Protein AF-A0A2V3DNK6-F1 (afdb_monomer_lite)

Secondary structure (DSSP, 8-state):
--HHHHHHHHHHTT-S--EEEETT----TTSEEEES-TT-HHHHHHHHTT-S-EEE-----TT-S-HHHHHHHHHHHHTTTTT---EEE-----

Foldseek 3Di:
DQVQQVVQQVVLVPDPAAEDEDCVQDHHPSYHYDHDDLLALVVLLVSLAPPAEDEARDDDDPPDDPSLVSNVVSNVSSCVSSVYDYYHYDDDDD

Sequence (94 aa):
MNVSRTLARDTAAQLTKVITVSRSGLTPEGTLAIQGDTSNTVFVTEASSGSDAVVVTVGGTKGEAQPHTAVTQAVIAAKHAAGLYRLVVHSHRR

Organism: NCBI:txid291045

pLDDT: mean 89.36, std 7.42, range [53.06, 96.06]

InterPro domains:
  IPR016040 NAD(P)-binding domain [PF13460] (28-91)
  IPR036291 NAD(P)-binding domain superfamily [SSF51735] (17-91)

Structure (mmCIF, N/CA/C/O backbone):
data_AF-A0A2V3DNK6-F1
#
_entry.id   AF-A0A2V3DNK6-F1
#
loop_
_atom_site.group_PDB
_atom_site.id
_atom_site.type_symbol
_atom_site.label_atom_id
_atom_site.label_alt_id
_atom_site.label_comp_id
_atom_site.label_asym_id
_atom_site.label_entity_id
_atom_site.label_seq_id
_atom_site.pdbx_PDB_ins_code
_atom_site.Cartn_x
_atom_site.Cartn_y
_atom_site.Cartn_z
_atom_site.occupancy
_atom_site.B_iso_or_equiv
_atom_site.auth_seq_id
_atom_site.auth_comp_id
_atom_site.auth_asym_id
_atom_site.auth_atom_id
_atom_site.pdbx_PDB_model_num
ATOM 1 N N . MET A 1 1 ? -11.561 -4.652 -14.762 1.00 53.06 1 MET A N 1
ATOM 2 C CA . MET A 1 1 ? -11.868 -4.287 -13.360 1.00 53.06 1 MET A CA 1
ATOM 3 C C . MET A 1 1 ? -10.560 -3.921 -12.671 1.00 53.06 1 MET A C 1
ATOM 5 O O . MET A 1 1 ? -9.601 -4.659 -12.843 1.00 53.06 1 MET A O 1
ATOM 9 N N . ASN A 1 2 ? -10.476 -2.782 -11.977 1.00 80.06 2 ASN A N 1
ATOM 10 C CA . ASN A 1 2 ? -9.246 -2.372 -11.289 1.00 80.06 2 ASN A CA 1
ATOM 11 C C . ASN A 1 2 ? -9.301 -2.864 -9.832 1.00 80.06 2 ASN A C 1
ATOM 13 O O . ASN A 1 2 ? -9.977 -2.251 -9.008 1.00 80.06 2 ASN A O 1
ATOM 17 N N . VAL A 1 3 ? -8.647 -3.999 -9.553 1.00 86.69 3 VAL A N 1
ATOM 18 C CA . VAL A 1 3 ? -8.716 -4.724 -8.266 1.00 86.69 3 VAL A CA 1
ATOM 19 C C . VAL A 1 3 ? -8.408 -3.811 -7.079 1.00 86.69 3 VAL A C 1
ATOM 21 O O . VAL A 1 3 ? -9.116 -3.864 -6.078 1.00 86.69 3 VAL A O 1
ATOM 24 N N . SER A 1 4 ? -7.412 -2.929 -7.210 1.00 87.88 4 SER A N 1
ATOM 25 C CA . SER A 1 4 ? -7.017 -2.005 -6.142 1.00 87.88 4 SER A CA 1
ATOM 26 C C . SER A 1 4 ? -8.141 -1.039 -5.760 1.00 87.88 4 SER A C 1
ATOM 28 O O . SER A 1 4 ? -8.411 -0.848 -4.579 1.00 87.88 4 SER A O 1
ATOM 30 N N . ARG A 1 5 ? -8.850 -0.476 -6.749 1.00 89.06 5 ARG A N 1
ATOM 31 C CA . ARG A 1 5 ? -9.953 0.475 -6.534 1.00 89.06 5 ARG A CA 1
ATOM 32 C C . ARG A 1 5 ? -11.145 -0.185 -5.847 1.00 89.06 5 ARG A C 1
ATOM 34 O O . ARG A 1 5 ? -11.700 0.407 -4.926 1.00 89.06 5 ARG A O 1
ATOM 41 N N . THR A 1 6 ? -11.537 -1.377 -6.295 1.00 90.94 6 THR A N 1
ATOM 42 C CA . THR A 1 6 ? -12.651 -2.121 -5.689 1.00 90.94 6 THR A CA 1
ATOM 43 C C . THR A 1 6 ? -12.311 -2.525 -4.259 1.00 90.94 6 THR A C 1
ATOM 45 O O . THR A 1 6 ? -13.070 -2.204 -3.352 1.00 90.94 6 THR A O 1
ATOM 48 N N . LEU A 1 7 ? -11.131 -3.120 -4.041 1.00 92.19 7 LEU A N 1
ATOM 49 C CA . LEU A 1 7 ? -10.681 -3.515 -2.707 1.00 92.19 7 LEU A CA 1
ATOM 50 C C . LEU A 1 7 ? -10.657 -2.327 -1.742 1.00 92.19 7 LEU A C 1
ATOM 52 O O . LEU A 1 7 ? -11.195 -2.417 -0.644 1.00 92.19 7 LEU A O 1
ATOM 56 N N . ALA A 1 8 ? -10.048 -1.214 -2.149 1.00 92.19 8 ALA A N 1
ATOM 57 C CA . ALA A 1 8 ? -9.918 -0.033 -1.307 1.00 92.19 8 ALA A CA 1
ATOM 58 C C . ALA A 1 8 ? -11.281 0.563 -0.922 1.00 92.19 8 ALA A C 1
ATOM 60 O O . ALA A 1 8 ? -11.486 0.885 0.244 1.00 92.19 8 ALA A O 1
ATOM 61 N N . ARG A 1 9 ? -12.227 0.650 -1.867 1.00 92.25 9 ARG A N 1
ATOM 62 C CA . ARG A 1 9 ? -13.587 1.139 -1.596 1.00 92.25 9 ARG A CA 1
ATOM 63 C C . ARG A 1 9 ? -14.345 0.216 -0.642 1.00 92.25 9 ARG A C 1
ATOM 65 O O . ARG A 1 9 ? -14.913 0.684 0.338 1.00 92.25 9 ARG A O 1
ATOM 72 N N . ASP A 1 10 ? -14.350 -1.082 -0.925 1.00 93.12 10 ASP A N 1
ATOM 73 C CA . ASP A 1 10 ? -15.122 -2.045 -0.137 1.00 93.12 10 ASP A CA 1
ATOM 74 C C . ASP A 1 10 ? -14.531 -2.190 1.282 1.00 93.12 10 ASP A C 1
ATOM 76 O O . ASP A 1 10 ? -15.271 -2.349 2.251 1.00 93.12 10 ASP A O 1
ATOM 80 N N . THR A 1 11 ? -13.207 -2.035 1.424 1.00 92.81 11 THR A N 1
ATOM 81 C CA . THR A 1 11 ? -12.519 -2.000 2.726 1.00 92.81 11 THR A CA 1
ATOM 82 C C . THR A 1 11 ? -12.816 -0.707 3.493 1.00 92.81 11 THR A C 1
ATOM 84 O O . THR A 1 11 ? -13.049 -0.758 4.697 1.00 92.81 11 THR A O 1
ATOM 87 N N . ALA A 1 12 ? -12.846 0.451 2.823 1.00 92.81 12 ALA A N 1
ATOM 88 C CA . ALA A 1 12 ? -13.146 1.739 3.459 1.00 92.81 12 ALA A CA 1
ATOM 89 C C . ALA A 1 12 ? -14.562 1.799 4.049 1.00 92.81 12 ALA A C 1
ATOM 91 O O . ALA A 1 12 ? -14.799 2.510 5.018 1.00 92.81 12 ALA A O 1
ATOM 92 N N . ALA A 1 13 ? -15.495 1.017 3.501 1.00 91.19 13 ALA A N 1
ATOM 93 C CA . ALA A 1 13 ? -16.839 0.879 4.053 1.00 91.19 13 ALA A CA 1
ATOM 94 C C . ALA A 1 13 ? -16.888 0.073 5.368 1.00 91.19 13 ALA A C 1
ATOM 96 O O . ALA A 1 13 ? -17.900 0.110 6.063 1.00 91.19 13 ALA A O 1
ATOM 97 N N . GLN A 1 14 ? -15.833 -0.680 5.694 1.00 92.44 14 GLN A N 1
ATOM 98 C CA . GLN A 1 14 ? -15.813 -1.628 6.815 1.00 92.44 14 GLN A CA 1
ATOM 99 C C . GLN A 1 14 ? -14.752 -1.299 7.870 1.00 92.44 14 GLN A C 1
ATOM 101 O O . GLN A 1 14 ? -14.882 -1.727 9.016 1.00 92.44 14 GLN A O 1
ATOM 106 N N . LEU A 1 15 ? -13.698 -0.567 7.501 1.00 88.56 15 LEU A N 1
ATOM 107 C CA . LEU A 1 15 ? -12.566 -0.257 8.372 1.00 88.56 15 LEU A CA 1
ATOM 108 C C . LEU A 1 15 ? -12.458 1.238 8.668 1.00 88.56 15 LEU A C 1
ATOM 110 O O . LEU A 1 15 ? -12.673 2.081 7.804 1.00 88.56 15 LEU A O 1
ATOM 114 N N . THR A 1 16 ? -12.002 1.555 9.880 1.00 85.19 16 THR A N 1
ATOM 115 C CA . THR A 1 16 ? -11.819 2.933 10.361 1.00 85.19 16 THR A CA 1
ATOM 116 C C . THR A 1 16 ? -10.721 3.696 9.615 1.00 85.19 16 THR A C 1
ATOM 118 O O . THR A 1 16 ? -10.760 4.923 9.549 1.00 85.19 16 THR A O 1
ATOM 121 N N . LYS A 1 17 ? -9.711 2.998 9.078 1.00 92.50 17 LYS A N 1
ATOM 122 C CA . LYS A 1 17 ? -8.577 3.628 8.393 1.00 92.50 17 LYS A CA 1
ATOM 123 C C . LYS A 1 17 ? -8.084 2.768 7.238 1.00 92.50 17 LYS A C 1
ATOM 125 O O . LYS A 1 17 ? -7.565 1.675 7.445 1.00 92.50 17 LYS A O 1
ATOM 130 N N . VAL A 1 18 ? -8.189 3.304 6.027 1.00 95.12 18 VAL A N 1
ATOM 131 C CA . VAL A 1 18 ? -7.633 2.706 4.811 1.00 95.12 18 VAL A CA 1
ATOM 132 C C . VAL A 1 18 ? -6.728 3.729 4.148 1.00 95.12 18 VAL A C 1
ATOM 134 O O . VAL A 1 18 ? -7.174 4.819 3.800 1.00 95.12 18 VAL A O 1
ATOM 137 N N . ILE A 1 19 ? -5.455 3.379 3.985 1.00 95.12 19 ILE A N 1
ATOM 138 C CA . ILE A 1 19 ? -4.468 4.209 3.296 1.00 95.12 19 ILE A CA 1
ATOM 139 C C . ILE A 1 19 ? -4.287 3.656 1.889 1.00 95.12 19 ILE A C 1
ATOM 141 O O . ILE A 1 19 ? -4.105 2.453 1.698 1.00 95.12 19 ILE A O 1
ATOM 145 N N . THR A 1 20 ? -4.322 4.534 0.898 1.00 94.88 20 THR A N 1
ATOM 146 C CA . THR A 1 20 ? -4.084 4.190 -0.498 1.00 94.88 20 THR A CA 1
ATOM 147 C C . THR A 1 20 ? -2.914 4.999 -1.024 1.00 94.88 20 THR A C 1
ATOM 149 O O . THR A 1 20 ? -2.884 6.226 -0.947 1.00 94.88 20 THR A O 1
ATOM 152 N N . VAL A 1 21 ? -1.930 4.293 -1.578 1.00 93.31 21 VAL A N 1
ATOM 153 C CA . VAL A 1 21 ? -0.785 4.931 -2.219 1.00 93.31 21 VAL A CA 1
ATOM 154 C C . VAL A 1 21 ? -1.029 5.025 -3.716 1.00 93.31 21 VAL A C 1
ATOM 156 O O . VAL A 1 21 ? -1.372 4.035 -4.364 1.00 93.31 21 VAL A O 1
ATOM 159 N N . SER A 1 22 ? -0.832 6.212 -4.279 1.00 87.44 22 SER A N 1
ATOM 160 C CA . SER A 1 22 ? -0.947 6.441 -5.717 1.00 87.44 22 SER A CA 1
ATOM 161 C C . SER A 1 22 ? 0.052 7.487 -6.182 1.00 87.44 22 SER A C 1
ATOM 163 O O . SER A 1 22 ? 0.174 8.543 -5.575 1.00 87.44 22 S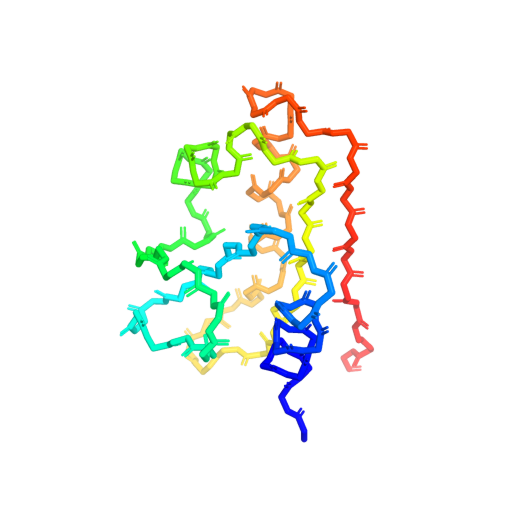ER A O 1
ATOM 165 N N . ARG A 1 23 ? 0.697 7.273 -7.332 1.00 87.25 23 ARG A N 1
ATOM 166 C CA . ARG A 1 23 ? 1.551 8.304 -7.948 1.00 87.25 23 ARG A CA 1
ATOM 167 C C . ARG A 1 23 ? 0.772 9.554 -8.364 1.00 87.25 23 ARG A C 1
ATOM 169 O O . ARG A 1 23 ? 1.338 10.640 -8.386 1.00 87.25 23 ARG A O 1
ATOM 176 N N . SER A 1 24 ? -0.514 9.413 -8.691 1.00 85.81 24 SER A N 1
ATOM 177 C CA . SER A 1 24 ? -1.371 10.533 -9.101 1.00 85.81 24 SER A CA 1
ATOM 178 C C . SER A 1 24 ? -2.094 11.212 -7.938 1.00 85.81 24 SER A C 1
ATOM 180 O O . SER A 1 24 ? -2.784 12.199 -8.165 1.00 85.81 24 SER A O 1
ATOM 182 N N . GLY A 1 25 ? -2.030 10.649 -6.725 1.00 85.00 25 GLY A N 1
ATOM 183 C CA . GLY A 1 25 ? -2.844 11.088 -5.586 1.00 85.00 25 GLY A CA 1
ATOM 184 C C . GLY A 1 25 ? -4.347 10.797 -5.722 1.00 85.00 25 GLY A C 1
ATOM 185 O O . GLY A 1 25 ? -5.090 10.987 -4.768 1.00 85.00 25 GLY A O 1
ATOM 186 N N . LEU A 1 26 ? -4.812 10.291 -6.872 1.00 86.56 26 LEU A N 1
ATOM 187 C CA . LEU A 1 26 ? -6.216 9.938 -7.080 1.00 86.56 26 LEU A CA 1
ATOM 188 C C . LEU A 1 26 ? -6.519 8.580 -6.451 1.00 86.56 26 LEU A C 1
ATOM 190 O O . LEU A 1 26 ? -6.013 7.551 -6.913 1.00 86.56 26 LEU A O 1
ATOM 194 N N . THR A 1 27 ? -7.385 8.572 -5.443 1.00 89.50 27 THR A N 1
ATOM 195 C CA . THR A 1 27 ? -7.743 7.372 -4.684 1.00 89.50 27 THR A CA 1
ATOM 196 C C . THR A 1 27 ? -9.256 7.271 -4.466 1.00 89.50 27 THR A C 1
ATOM 198 O O . THR A 1 27 ? -9.990 8.222 -4.744 1.00 89.50 27 THR A O 1
ATOM 201 N N . PRO A 1 28 ? -9.777 6.092 -4.085 1.00 90.69 28 PRO A N 1
ATOM 202 C CA . PRO A 1 28 ? -11.202 5.927 -3.812 1.00 90.69 28 PRO A CA 1
ATOM 203 C C . PRO A 1 28 ? -11.658 6.741 -2.596 1.00 90.69 28 PRO A C 1
ATOM 205 O O . PRO A 1 28 ? -10.896 6.929 -1.646 1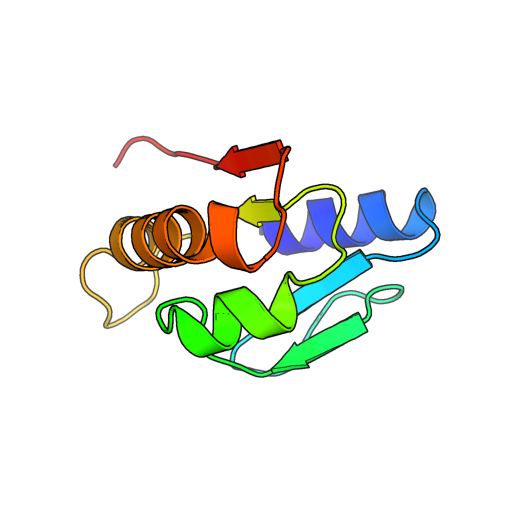.00 90.69 28 PRO A O 1
ATOM 208 N N . GLU A 1 29 ? -12.920 7.171 -2.615 1.00 89.62 29 GLU A N 1
ATOM 209 C CA . GLU A 1 29 ? -13.569 7.822 -1.474 1.00 89.62 29 GLU A CA 1
ATOM 210 C C . GLU A 1 29 ? -13.498 6.942 -0.215 1.00 89.62 29 GLU A C 1
ATOM 212 O O . GLU A 1 29 ? -13.506 5.712 -0.301 1.00 89.62 29 GLU A O 1
ATOM 217 N N . GLY A 1 30 ? -13.387 7.581 0.952 1.00 90.00 30 GLY A N 1
ATOM 218 C CA . GLY A 1 30 ? -13.229 6.895 2.236 1.00 90.00 30 GLY A CA 1
ATOM 219 C C . GLY A 1 30 ? -11.808 6.389 2.512 1.00 90.00 30 GLY A C 1
ATOM 220 O O . GLY A 1 30 ? -11.572 5.792 3.558 1.00 90.00 30 GLY A O 1
ATOM 221 N N . THR A 1 31 ? -10.846 6.642 1.615 1.00 94.38 31 THR A N 1
ATOM 222 C CA . THR A 1 31 ? -9.430 6.312 1.837 1.00 94.38 31 THR A CA 1
ATOM 223 C C . THR A 1 31 ? -8.569 7.556 2.006 1.00 94.38 31 THR A C 1
ATOM 225 O O . THR A 1 31 ? -8.811 8.588 1.383 1.00 94.38 31 THR A O 1
ATOM 228 N N . LEU A 1 32 ? -7.526 7.448 2.828 1.00 93.56 32 LEU A N 1
ATOM 229 C CA . LEU A 1 32 ? -6.487 8.461 2.936 1.00 93.56 32 LEU A CA 1
ATOM 230 C C . LEU A 1 32 ? -5.489 8.279 1.790 1.00 93.56 32 LEU A C 1
ATOM 232 O O . LEU A 1 32 ? -4.793 7.264 1.728 1.00 93.56 32 LEU A O 1
ATOM 236 N N . ALA A 1 33 ? -5.411 9.269 0.905 1.00 94.12 33 ALA A N 1
ATOM 237 C CA . ALA A 1 33 ? -4.453 9.271 -0.190 1.00 94.12 33 ALA A CA 1
ATOM 238 C C . ALA A 1 33 ? -3.055 9.652 0.309 1.00 94.12 33 ALA A C 1
ATOM 240 O O . ALA A 1 33 ? -2.875 10.718 0.895 1.00 94.12 33 ALA A O 1
ATOM 241 N N . ILE A 1 34 ? -2.056 8.822 0.015 1.00 95.19 34 ILE A N 1
ATOM 242 C CA . ILE A 1 34 ? -0.645 9.206 0.104 1.00 95.19 34 ILE A CA 1
ATOM 243 C C . ILE A 1 34 ? -0.065 9.172 -1.305 1.00 95.19 34 ILE A C 1
ATOM 245 O O . ILE A 1 34 ? -0.134 8.160 -2.007 1.00 95.19 34 ILE A O 1
ATOM 249 N N . GLN A 1 35 ? 0.508 10.294 -1.732 1.00 94.56 35 GLN A N 1
ATOM 250 C CA . GLN A 1 35 ? 1.156 10.375 -3.029 1.00 94.56 35 GLN A CA 1
ATOM 251 C C . GLN A 1 35 ? 2.619 9.951 -2.925 1.00 94.56 35 GLN A C 1
ATOM 253 O O . GLN A 1 35 ? 3.362 10.489 -2.109 1.00 94.56 35 GLN A O 1
ATOM 258 N N . GLY A 1 36 ? 3.041 9.011 -3.769 1.00 93.25 36 GLY A N 1
ATOM 259 C CA . GLY A 1 36 ? 4.444 8.613 -3.833 1.00 93.25 36 GLY A CA 1
ATOM 260 C C . GLY A 1 36 ? 4.712 7.377 -4.679 1.00 93.25 36 GLY A C 1
ATOM 261 O O . GLY A 1 36 ? 3.822 6.846 -5.349 1.00 93.25 36 GLY A O 1
ATOM 262 N N . ASP A 1 37 ? 5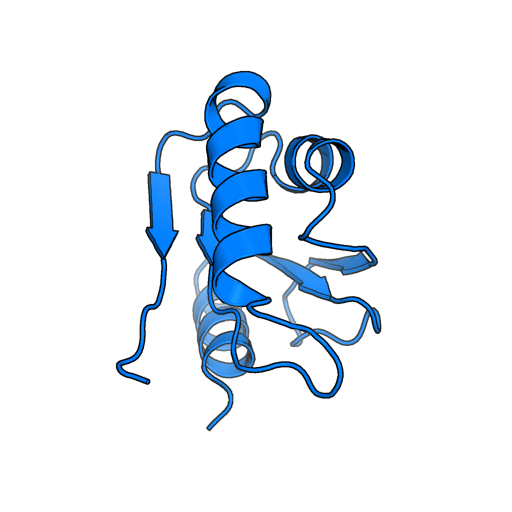.974 6.958 -4.658 1.00 91.75 37 ASP A N 1
ATOM 263 C CA . ASP A 1 37 ? 6.497 5.836 -5.429 1.00 91.75 37 ASP A CA 1
ATOM 264 C C . ASP A 1 37 ? 6.682 4.605 -4.537 1.00 91.75 37 ASP A C 1
ATOM 266 O O . ASP A 1 37 ? 7.539 4.562 -3.656 1.00 91.75 37 ASP A O 1
ATOM 270 N N . THR A 1 38 ? 5.885 3.572 -4.797 1.00 93.06 38 THR A N 1
ATOM 271 C CA . THR A 1 38 ? 5.920 2.306 -4.059 1.00 93.06 38 THR A CA 1
ATOM 272 C C . THR A 1 38 ? 7.124 1.421 -4.389 1.00 93.06 38 THR A C 1
ATOM 274 O O . THR A 1 38 ? 7.269 0.364 -3.782 1.00 93.06 38 THR A O 1
ATOM 277 N N . SER A 1 39 ? 7.971 1.800 -5.351 1.00 92.56 39 SER A N 1
ATOM 278 C CA . SER A 1 39 ? 9.270 1.154 -5.582 1.00 92.56 39 SER A CA 1
ATOM 279 C C . SER A 1 39 ? 10.375 1.695 -4.662 1.00 92.56 39 SER A C 1
ATOM 281 O O . SER A 1 39 ? 11.427 1.072 -4.532 1.00 92.56 39 SER A O 1
ATOM 283 N N . ASN A 1 40 ? 10.130 2.813 -3.967 1.00 93.94 40 ASN A N 1
ATOM 284 C CA . ASN A 1 40 ? 11.057 3.392 -3.001 1.00 93.94 40 ASN A CA 1
ATOM 285 C C . ASN A 1 40 ? 10.815 2.816 -1.594 1.00 93.94 40 ASN A C 1
ATOM 287 O O . ASN A 1 40 ? 9.810 3.109 -0.947 1.00 93.94 40 ASN A O 1
ATOM 291 N N . THR A 1 41 ? 11.775 2.040 -1.088 1.00 95.62 41 THR A N 1
ATOM 292 C CA . THR A 1 41 ? 11.702 1.398 0.236 1.00 95.62 41 THR A CA 1
ATOM 293 C C . THR A 1 41 ? 11.528 2.385 1.392 1.00 95.62 41 THR A C 1
ATOM 295 O O . THR A 1 41 ? 10.796 2.078 2.332 1.00 95.62 41 THR A O 1
ATOM 298 N N . VAL A 1 42 ? 12.161 3.564 1.349 1.00 95.75 42 VAL A N 1
ATOM 299 C CA . VAL A 1 42 ? 12.039 4.575 2.420 1.00 95.75 42 VAL A CA 1
ATOM 300 C C . VAL A 1 42 ? 10.609 5.093 2.470 1.00 95.75 42 VAL A C 1
ATOM 302 O O . VAL A 1 42 ? 9.967 5.039 3.516 1.00 95.75 42 VAL A O 1
ATOM 305 N N . PHE A 1 43 ? 10.075 5.471 1.308 1.00 96.00 43 PHE A N 1
ATOM 306 C CA . PHE A 1 43 ? 8.690 5.908 1.186 1.00 96.00 43 PHE A CA 1
ATOM 307 C C . PHE A 1 43 ? 7.712 4.823 1.661 1.00 96.00 43 PHE A C 1
ATOM 309 O O . PHE A 1 43 ? 6.795 5.106 2.425 1.00 96.00 43 PHE A O 1
ATOM 316 N N . VAL A 1 44 ? 7.912 3.565 1.251 1.00 96.06 44 VAL A N 1
ATOM 317 C CA . VAL A 1 44 ? 7.052 2.449 1.678 1.00 96.06 44 VAL A CA 1
ATOM 318 C C . VAL A 1 44 ? 7.128 2.235 3.188 1.00 96.06 44 VAL A C 1
ATOM 320 O O . VAL A 1 44 ? 6.099 1.980 3.810 1.00 96.06 44 VAL A O 1
ATOM 323 N N . THR A 1 45 ? 8.311 2.366 3.790 1.00 96.00 45 THR A N 1
ATOM 324 C CA . THR A 1 45 ? 8.489 2.244 5.245 1.00 96.00 45 THR A CA 1
ATOM 325 C C . THR A 1 45 ? 7.674 3.302 5.982 1.00 96.00 45 THR A C 1
ATOM 327 O O . THR A 1 45 ? 6.907 2.971 6.881 1.00 96.00 45 THR A O 1
ATOM 330 N N . GLU A 1 46 ? 7.774 4.562 5.561 1.00 94.81 46 GLU A N 1
ATOM 331 C CA . GLU A 1 46 ? 7.036 5.671 6.169 1.00 94.81 46 GLU A CA 1
ATOM 332 C C . GLU A 1 46 ? 5.525 5.536 5.954 1.00 94.81 46 GLU A C 1
ATOM 334 O O . GLU A 1 46 ? 4.749 5.612 6.906 1.00 94.81 46 GLU A O 1
ATOM 339 N N . ALA A 1 47 ? 5.100 5.268 4.716 1.00 94.69 47 ALA A N 1
ATOM 340 C CA . ALA A 1 47 ? 3.690 5.194 4.343 1.00 94.69 47 ALA A CA 1
ATOM 341 C C . ALA A 1 47 ? 2.950 4.013 4.989 1.00 94.69 47 ALA A C 1
ATOM 343 O O . ALA A 1 47 ? 1.733 4.074 5.165 1.00 94.69 47 ALA A O 1
ATOM 344 N N . SER A 1 48 ? 3.665 2.934 5.319 1.00 94.19 48 SER A N 1
ATOM 345 C CA . SER A 1 48 ? 3.087 1.734 5.934 1.00 94.19 48 SER A CA 1
ATOM 346 C C . SER A 1 48 ? 3.269 1.662 7.451 1.00 94.19 48 SER A C 1
ATOM 348 O O . SER A 1 48 ? 2.659 0.800 8.087 1.00 94.19 48 SER A O 1
ATOM 350 N N . SER A 1 49 ? 4.038 2.576 8.049 1.00 92.81 49 SER A N 1
ATOM 351 C CA . SER A 1 49 ? 4.278 2.606 9.492 1.00 92.81 49 SER A CA 1
ATOM 352 C C . SER A 1 49 ? 2.969 2.666 10.288 1.00 92.81 49 SER A C 1
ATOM 354 O O . SER A 1 49 ? 2.077 3.473 10.011 1.00 92.81 49 SER A O 1
ATOM 356 N N . GLY A 1 50 ? 2.833 1.769 11.268 1.00 89.69 50 GLY A N 1
ATOM 357 C CA . GLY A 1 50 ? 1.630 1.644 12.097 1.00 89.69 50 GLY A CA 1
ATOM 358 C C . GLY A 1 50 ? 0.429 0.988 11.406 1.00 89.69 50 GLY A C 1
ATOM 359 O O . GLY A 1 50 ? -0.663 1.003 11.969 1.00 89.69 50 GLY A O 1
ATOM 360 N N . SER A 1 51 ? 0.596 0.424 10.204 1.00 92.50 51 SER A N 1
ATOM 361 C CA . SER A 1 51 ? -0.455 -0.352 9.534 1.00 92.50 51 SER A CA 1
ATOM 362 C C . SER A 1 51 ? -0.478 -1.800 10.030 1.00 92.50 51 SER A C 1
ATOM 364 O O . SER A 1 51 ? 0.549 -2.475 10.054 1.00 92.50 51 SER A O 1
ATOM 366 N N . ASP A 1 52 ? -1.664 -2.328 10.341 1.00 91.69 52 ASP A N 1
ATOM 367 C CA . ASP A 1 52 ? -1.834 -3.734 10.751 1.00 91.69 52 ASP A CA 1
ATOM 368 C C . ASP A 1 52 ? -1.582 -4.739 9.618 1.00 91.69 52 ASP A C 1
ATOM 370 O O . ASP A 1 52 ? -1.268 -5.915 9.857 1.00 91.69 52 ASP A O 1
ATOM 374 N N . ALA A 1 53 ? -1.785 -4.287 8.380 1.00 92.88 53 ALA A N 1
ATOM 375 C CA . ALA A 1 53 ? -1.612 -5.063 7.167 1.00 92.88 53 ALA A CA 1
ATOM 376 C C . ALA A 1 53 ? -1.286 -4.163 5.971 1.00 92.88 53 ALA A C 1
ATOM 378 O O . ALA A 1 53 ? -1.764 -3.033 5.878 1.00 92.88 53 ALA A O 1
ATOM 379 N N . VAL A 1 54 ? -0.530 -4.709 5.018 1.00 95.12 54 VAL A N 1
ATOM 380 C CA . VAL A 1 54 ? -0.298 -4.102 3.701 1.00 95.12 54 VAL A CA 1
ATOM 381 C C . VAL A 1 54 ? -0.793 -5.044 2.613 1.00 95.12 54 VAL A C 1
ATOM 383 O O . VAL A 1 54 ? -0.515 -6.246 2.639 1.00 95.12 54 VAL A O 1
ATOM 386 N N . VAL A 1 55 ? -1.511 -4.485 1.637 1.00 94.81 55 VAL A N 1
ATOM 387 C CA . VAL A 1 55 ? -2.001 -5.219 0.469 1.00 94.81 55 VAL A CA 1
ATOM 388 C C . VAL A 1 55 ? -1.392 -4.646 -0.808 1.00 94.81 55 VAL A C 1
ATOM 390 O O . VAL A 1 55 ? -1.603 -3.485 -1.149 1.00 94.81 55 VAL A O 1
ATOM 393 N N . VAL A 1 56 ? -0.661 -5.479 -1.545 1.00 93.31 56 VAL A N 1
ATOM 394 C CA . VAL A 1 56 ? -0.023 -5.123 -2.817 1.00 93.31 56 VAL A CA 1
ATOM 395 C C . VAL A 1 56 ? -0.895 -5.619 -3.966 1.00 93.31 56 VAL A C 1
ATOM 397 O O . VAL A 1 56 ? -1.044 -6.821 -4.172 1.00 93.31 56 VAL A O 1
ATOM 400 N N . THR A 1 57 ? -1.470 -4.688 -4.731 1.00 91.12 57 THR A N 1
ATOM 401 C CA . THR A 1 57 ? -2.353 -4.962 -5.889 1.00 91.12 57 THR A CA 1
ATOM 402 C C . THR A 1 57 ? -1.813 -4.366 -7.192 1.00 91.12 57 THR A C 1
ATOM 404 O O . THR A 1 57 ? -2.571 -3.975 -8.079 1.00 91.12 57 THR A O 1
ATOM 407 N N . VAL A 1 58 ? -0.485 -4.279 -7.313 1.00 86.44 58 VAL A N 1
ATOM 408 C CA . VAL A 1 58 ? 0.190 -3.671 -8.468 1.00 86.44 58 VAL A CA 1
ATOM 409 C C . VAL A 1 58 ? -0.065 -4.486 -9.737 1.00 86.44 58 VAL A C 1
ATOM 411 O O . VAL A 1 58 ? 0.227 -5.678 -9.801 1.00 86.44 58 VAL A O 1
ATOM 414 N N . GLY A 1 59 ? -0.615 -3.829 -10.756 1.00 81.31 59 GLY A N 1
ATOM 415 C CA . GLY A 1 59 ? -0.751 -4.380 -12.103 1.00 81.31 59 GLY A CA 1
ATOM 416 C C . GLY A 1 59 ? 0.438 -4.027 -12.999 1.00 81.31 59 GLY A C 1
ATOM 417 O O . GLY A 1 59 ? 1.419 -3.427 -12.561 1.00 81.31 59 GLY A O 1
ATOM 418 N N . GLY A 1 60 ? 0.339 -4.371 -14.282 1.00 78.00 60 GLY A N 1
ATOM 419 C CA . GLY A 1 60 ? 1.281 -3.881 -15.286 1.00 78.00 60 GLY A CA 1
ATOM 420 C C . GLY A 1 60 ? 1.216 -2.355 -15.416 1.00 78.00 60 GLY A C 1
ATOM 421 O O . GLY A 1 60 ? 0.133 -1.778 -15.513 1.00 78.00 60 GLY A O 1
ATOM 422 N N . THR A 1 61 ? 2.382 -1.713 -15.455 1.00 78.69 61 THR A N 1
ATOM 423 C CA . THR A 1 61 ? 2.535 -0.266 -15.638 1.00 78.69 61 THR A CA 1
ATOM 424 C C . THR A 1 61 ? 3.211 -0.009 -16.978 1.00 78.69 61 THR A C 1
ATOM 426 O O . THR A 1 61 ? 4.258 -0.584 -17.275 1.00 78.69 61 THR A O 1
ATOM 429 N N . LYS A 1 62 ? 2.627 0.863 -17.808 1.00 75.00 62 LYS A N 1
ATOM 430 C CA . LYS A 1 62 ? 3.209 1.226 -19.106 1.00 75.00 62 LYS A CA 1
ATOM 431 C C . LYS A 1 62 ? 4.576 1.885 -18.900 1.00 75.00 62 LYS A C 1
ATOM 433 O O . LYS A 1 62 ? 4.672 2.863 -18.168 1.00 75.00 62 LYS A O 1
ATOM 438 N N . GLY A 1 63 ? 5.596 1.374 -19.587 1.00 76.56 63 GLY A N 1
ATOM 439 C CA . GLY A 1 63 ? 6.952 1.929 -19.551 1.00 76.56 63 GLY A CA 1
ATOM 440 C C . GLY A 1 63 ? 7.820 1.451 -18.384 1.00 76.56 63 GLY A C 1
ATOM 441 O O . GLY A 1 63 ? 8.975 1.849 -18.317 1.00 76.56 63 GLY A O 1
ATOM 442 N N . GLU A 1 64 ? 7.314 0.579 -17.506 1.00 79.56 64 GLU A N 1
ATOM 443 C CA . GLU A 1 64 ? 8.098 0.025 -16.399 1.00 79.56 64 GLU A CA 1
ATOM 444 C C . GLU A 1 64 ? 8.347 -1.470 -16.579 1.00 79.56 64 GLU A C 1
ATOM 446 O O . GLU A 1 64 ? 7.429 -2.268 -16.793 1.00 79.56 64 GLU A O 1
ATOM 451 N N . ALA A 1 65 ? 9.613 -1.860 -16.454 1.00 73.94 65 ALA A N 1
ATOM 452 C CA . ALA A 1 65 ? 9.999 -3.257 -16.432 1.00 73.94 65 ALA A CA 1
ATOM 453 C C . ALA A 1 65 ? 9.711 -3.843 -15.043 1.00 73.94 65 ALA A C 1
ATOM 455 O O . ALA A 1 65 ? 10.325 -3.463 -14.055 1.00 73.94 65 ALA A O 1
ATOM 456 N N . GLN A 1 66 ? 8.798 -4.814 -14.984 1.00 83.19 66 GLN A N 1
ATOM 457 C CA . GLN A 1 66 ? 8.507 -5.602 -13.777 1.00 83.19 66 GLN A CA 1
ATOM 458 C C . GLN A 1 66 ? 8.078 -4.787 -12.529 1.00 83.19 66 GLN A C 1
ATOM 460 O O . GLN A 1 66 ? 8.579 -5.047 -11.432 1.00 83.19 66 GLN A O 1
ATOM 465 N N . PRO A 1 67 ? 7.100 -3.867 -12.638 1.00 85.50 67 PRO A N 1
ATOM 466 C CA . PRO A 1 67 ? 6.659 -3.029 -11.514 1.00 85.50 67 PRO A CA 1
ATOM 467 C C . PRO A 1 67 ? 6.194 -3.849 -10.302 1.00 85.50 67 PRO A C 1
ATOM 469 O O . PRO A 1 67 ? 6.437 -3.479 -9.157 1.00 85.50 67 PRO A O 1
ATOM 472 N N . HIS A 1 68 ? 5.580 -5.012 -10.540 1.00 89.00 68 HIS A N 1
ATOM 473 C CA . HIS A 1 68 ? 5.161 -5.927 -9.475 1.00 89.00 68 HIS A CA 1
ATOM 474 C C . HIS A 1 68 ? 6.342 -6.447 -8.643 1.00 89.00 68 HIS A C 1
ATOM 476 O O . HIS A 1 68 ? 6.265 -6.443 -7.414 1.00 89.00 68 HIS A O 1
ATOM 482 N N . THR A 1 69 ? 7.450 -6.824 -9.293 1.00 91.31 69 THR A N 1
ATOM 483 C CA . THR A 1 69 ? 8.664 -7.303 -8.614 1.00 91.31 69 THR A CA 1
ATOM 484 C C . THR A 1 69 ? 9.275 -6.193 -7.766 1.00 91.31 69 THR A C 1
ATOM 486 O O . THR A 1 69 ? 9.512 -6.404 -6.579 1.00 91.31 69 THR A O 1
ATOM 489 N N . ALA A 1 70 ? 9.480 -5.010 -8.355 1.00 92.31 70 ALA A N 1
ATOM 490 C CA . ALA A 1 70 ? 10.117 -3.881 -7.679 1.00 92.31 70 ALA A CA 1
ATOM 491 C C . ALA A 1 70 ? 9.331 -3.445 -6.432 1.00 92.31 70 ALA A C 1
ATOM 493 O O . ALA A 1 70 ? 9.898 -3.323 -5.347 1.00 92.31 70 ALA A O 1
ATOM 494 N N . VAL A 1 71 ? 8.007 -3.297 -6.554 1.00 92.75 71 VAL A N 1
ATOM 495 C CA . VAL A 1 71 ? 7.158 -2.913 -5.417 1.00 92.75 71 VAL A CA 1
ATOM 496 C C . VAL A 1 71 ? 7.123 -4.003 -4.350 1.00 92.75 71 VAL A C 1
ATOM 498 O O . VAL A 1 71 ? 7.233 -3.709 -3.162 1.00 92.75 71 VAL A O 1
ATOM 501 N N . THR A 1 72 ? 7.010 -5.273 -4.743 1.00 93.50 72 THR A N 1
ATOM 502 C CA . THR A 1 72 ? 6.997 -6.375 -3.770 1.00 93.50 72 THR A CA 1
ATOM 503 C C . THR A 1 72 ? 8.315 -6.439 -2.991 1.00 93.50 72 THR A C 1
ATOM 505 O O . THR A 1 72 ? 8.293 -6.612 -1.774 1.00 93.50 72 THR A O 1
ATOM 508 N N . GLN A 1 73 ? 9.458 -6.237 -3.656 1.00 94.50 73 GLN A N 1
ATOM 509 C CA . GLN A 1 73 ? 10.767 -6.171 -3.001 1.00 94.50 73 GLN A CA 1
ATOM 510 C C . GLN A 1 73 ? 10.868 -4.994 -2.024 1.00 94.50 73 GLN A C 1
ATOM 512 O O . GLN A 1 73 ? 11.302 -5.199 -0.891 1.00 94.50 73 GLN A O 1
ATOM 517 N N . ALA A 1 74 ? 10.420 -3.799 -2.420 1.00 95.81 74 ALA A N 1
ATOM 518 C CA . ALA A 1 74 ? 10.416 -2.621 -1.551 1.00 95.81 74 ALA A CA 1
ATOM 519 C C . ALA A 1 74 ? 9.570 -2.844 -0.284 1.00 95.81 74 ALA A C 1
ATOM 521 O O . ALA A 1 74 ? 10.013 -2.540 0.823 1.00 95.81 74 ALA A O 1
ATOM 522 N N . VAL A 1 75 ? 8.386 -3.452 -0.419 1.00 94.69 75 VAL A N 1
ATOM 523 C CA . VAL A 1 75 ? 7.505 -3.773 0.719 1.00 94.69 75 VAL A CA 1
ATOM 524 C C . VAL A 1 75 ? 8.111 -4.838 1.634 1.00 94.69 75 VAL A C 1
ATOM 526 O O . VAL A 1 75 ? 8.039 -4.709 2.855 1.00 94.69 75 VAL A O 1
ATOM 529 N N . ILE A 1 76 ? 8.743 -5.876 1.076 1.00 94.44 76 ILE A N 1
ATOM 530 C CA . ILE A 1 76 ? 9.437 -6.897 1.877 1.00 94.44 76 ILE A CA 1
ATOM 531 C C . ILE A 1 76 ? 10.607 -6.274 2.646 1.00 94.44 76 ILE A C 1
ATOM 533 O O . ILE A 1 76 ? 10.767 -6.559 3.832 1.00 94.44 76 ILE A O 1
ATOM 537 N N . ALA A 1 77 ? 11.386 -5.400 2.006 1.00 94.50 77 ALA A N 1
ATOM 538 C CA . ALA A 1 77 ? 12.501 -4.706 2.646 1.00 94.50 77 ALA A CA 1
ATOM 539 C C . ALA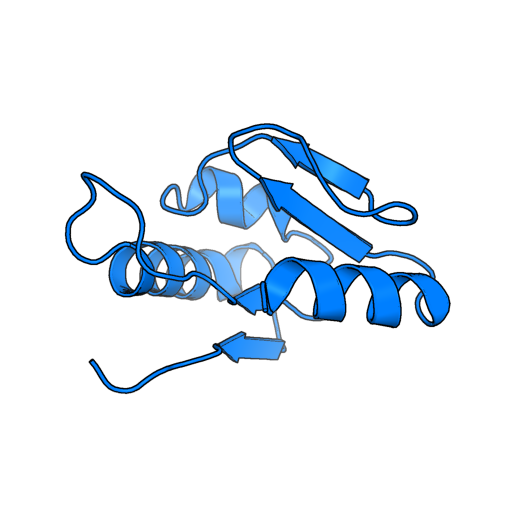 A 1 77 ? 12.031 -3.762 3.768 1.00 94.50 77 ALA A C 1
ATOM 541 O O . ALA A 1 77 ? 12.656 -3.701 4.825 1.00 94.50 77 ALA A O 1
ATOM 542 N N . ALA A 1 78 ? 10.898 -3.082 3.576 1.00 94.19 78 ALA A N 1
ATOM 543 C CA . ALA A 1 78 ? 10.297 -2.194 4.571 1.00 94.19 78 ALA A CA 1
ATOM 544 C C . ALA A 1 78 ? 9.661 -2.938 5.761 1.00 94.19 78 ALA A C 1
ATOM 546 O O . ALA A 1 78 ? 9.463 -2.346 6.820 1.00 94.19 78 ALA A O 1
ATOM 547 N N . LYS A 1 79 ? 9.343 -4.233 5.612 1.00 89.12 79 LYS A N 1
ATOM 548 C CA . LYS A 1 79 ? 8.489 -4.995 6.538 1.00 89.12 79 LYS A CA 1
ATOM 549 C C . LYS A 1 79 ? 8.897 -4.867 8.006 1.00 89.12 79 LYS A C 1
ATOM 551 O O . LYS A 1 79 ? 8.060 -4.545 8.844 1.00 89.12 79 LYS A O 1
ATOM 556 N N . HIS A 1 80 ? 10.165 -5.128 8.319 1.00 85.06 80 HIS A N 1
ATOM 557 C CA . HIS A 1 80 ? 10.646 -5.099 9.703 1.00 85.06 80 HIS A CA 1
ATOM 558 C C . HIS A 1 80 ? 10.714 -3.675 10.258 1.00 85.06 80 HIS A C 1
ATOM 560 O O . HIS A 1 80 ? 10.280 -3.446 11.383 1.00 85.06 80 HIS A O 1
ATOM 566 N N . ALA A 1 81 ? 11.206 -2.723 9.462 1.00 88.50 81 ALA A N 1
ATOM 567 C CA . ALA A 1 81 ? 11.348 -1.328 9.872 1.00 88.50 81 ALA A CA 1
ATOM 568 C C . ALA A 1 81 ? 9.990 -0.639 10.103 1.00 88.50 81 ALA A C 1
ATOM 570 O O . ALA A 1 81 ? 9.862 0.171 11.014 1.00 88.50 81 ALA A O 1
ATOM 571 N N . ALA A 1 82 ? 8.970 -1.000 9.322 1.00 89.62 82 ALA A N 1
ATOM 572 C CA . ALA A 1 82 ? 7.608 -0.486 9.458 1.00 89.62 82 ALA A CA 1
ATOM 573 C C . ALA A 1 82 ? 6.746 -1.261 10.477 1.00 89.62 82 ALA A C 1
ATOM 575 O O . ALA A 1 82 ? 5.590 -0.901 10.699 1.00 89.62 82 ALA A O 1
ATOM 576 N N . GLY A 1 83 ? 7.276 -2.330 11.090 1.00 88.69 83 GLY A N 1
ATOM 577 C CA . GLY A 1 83 ? 6.538 -3.159 12.050 1.00 88.69 83 GLY A CA 1
ATOM 578 C C . GLY A 1 83 ? 5.391 -3.963 11.425 1.00 88.69 83 GLY A C 1
ATOM 579 O O . GLY A 1 83 ? 4.400 -4.247 12.092 1.00 88.69 83 GLY A O 1
ATOM 580 N N . LEU A 1 84 ? 5.496 -4.323 10.143 1.00 89.94 84 LEU A N 1
ATOM 581 C CA . LEU A 1 84 ? 4.434 -5.003 9.404 1.00 89.94 84 LEU A CA 1
ATOM 582 C C . LEU A 1 84 ? 4.403 -6.506 9.691 1.00 89.94 84 LEU A C 1
ATOM 584 O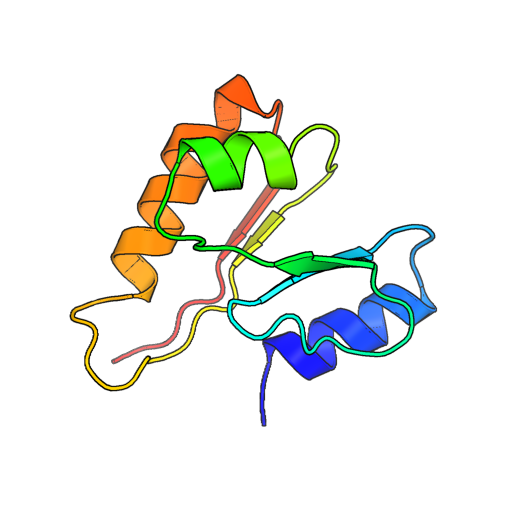 O . LEU A 1 84 ? 5.327 -7.254 9.356 1.00 89.94 84 LEU A O 1
ATOM 588 N N . TYR A 1 85 ? 3.272 -6.982 10.206 1.00 88.81 85 TYR A N 1
ATOM 589 C CA . TYR A 1 85 ? 3.072 -8.405 10.498 1.00 88.81 85 TYR A CA 1
ATOM 590 C C . TYR A 1 85 ? 2.323 -9.151 9.391 1.00 88.81 85 TYR A C 1
ATOM 592 O O . TYR A 1 85 ? 2.539 -10.350 9.205 1.00 88.81 85 TYR A O 1
ATOM 600 N N . ARG A 1 86 ? 1.476 -8.456 8.621 1.00 94.69 86 ARG A N 1
ATOM 601 C CA . ARG A 1 86 ? 0.624 -9.058 7.586 1.00 94.69 86 ARG A CA 1
ATOM 602 C C . ARG A 1 86 ? 0.875 -8.403 6.231 1.00 94.69 86 ARG A C 1
ATOM 604 O O . ARG A 1 86 ? 0.688 -7.201 6.070 1.00 94.69 86 ARG A O 1
ATOM 611 N N . LEU A 1 87 ? 1.279 -9.211 5.254 1.00 94.12 87 LEU A N 1
ATOM 612 C CA . LEU A 1 87 ? 1.483 -8.794 3.868 1.00 94.12 87 LEU A CA 1
ATOM 613 C C . LEU A 1 87 ? 0.667 -9.704 2.950 1.00 94.12 87 LEU A C 1
ATOM 615 O O . LEU A 1 87 ? 0.867 -10.917 2.954 1.00 94.12 87 LEU A O 1
ATOM 619 N N . VAL A 1 88 ? -0.224 -9.116 2.153 1.00 94.44 88 VAL A N 1
ATOM 620 C CA . VAL A 1 88 ? -0.995 -9.816 1.118 1.00 94.44 88 VAL A CA 1
ATOM 621 C C . VAL A 1 88 ? -0.551 -9.303 -0.243 1.00 94.44 88 VAL A C 1
ATOM 623 O O . VAL A 1 88 ? -0.630 -8.108 -0.515 1.00 94.44 88 VAL A O 1
ATOM 626 N N . VAL A 1 89 ? -0.100 -10.197 -1.119 1.00 92.75 89 VAL A N 1
ATOM 627 C CA . VAL A 1 89 ? 0.308 -9.844 -2.484 1.00 92.75 89 VAL A CA 1
ATOM 628 C C . VAL A 1 89 ? -0.660 -10.482 -3.468 1.00 92.75 89 VAL A C 1
ATOM 630 O O . VAL A 1 89 ? -0.752 -11.706 -3.559 1.00 92.75 89 VAL A O 1
ATOM 633 N N . HIS A 1 90 ? -1.371 -9.656 -4.232 1.00 90.94 90 HIS A N 1
ATOM 634 C CA . HIS A 1 90 ? -2.132 -10.125 -5.379 1.00 90.94 90 HIS A CA 1
ATOM 635 C C . HIS A 1 90 ? -1.159 -10.427 -6.521 1.00 90.94 90 HIS A C 1
ATOM 637 O O . HIS A 1 90 ? -0.491 -9.533 -7.046 1.00 90.94 90 HIS A O 1
ATOM 643 N N . SER A 1 91 ? -1.057 -11.702 -6.883 1.00 86.25 91 SER A N 1
ATOM 644 C CA . SER A 1 91 ? -0.288 -12.164 -8.035 1.00 86.25 91 SER A CA 1
ATOM 645 C C . SER A 1 91 ? -1.224 -12.527 -9.187 1.00 86.25 91 SER A C 1
ATOM 647 O O . SER A 1 91 ? -2.380 -12.898 -8.986 1.00 86.25 91 SER A O 1
ATOM 649 N N . HIS A 1 92 ? -0.712 -12.410 -10.406 1.00 76.25 92 HIS A N 1
ATOM 650 C CA . HIS A 1 92 ? -1.363 -12.877 -11.623 1.00 76.25 92 HIS A CA 1
ATOM 651 C C . HIS A 1 92 ? -0.346 -13.685 -12.429 1.00 76.25 92 HIS A C 1
ATOM 653 O O . HIS A 1 92 ? 0.859 -13.431 -12.344 1.00 76.25 92 HIS A O 1
ATOM 659 N N . ARG A 1 93 ? -0.814 -14.670 -13.203 1.00 68.94 93 ARG A N 1
ATOM 660 C CA . ARG A 1 93 ? 0.048 -15.289 -14.216 1.00 68.94 93 ARG A CA 1
ATOM 661 C C . ARG A 1 93 ? 0.307 -14.258 -15.316 1.00 68.94 93 ARG A C 1
ATOM 663 O O . ARG A 1 9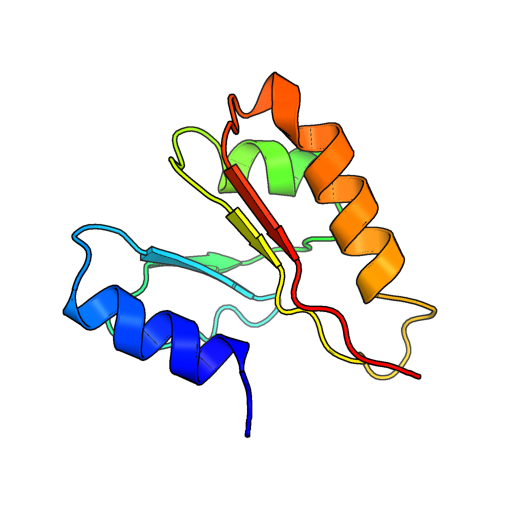3 ? -0.623 -13.553 -15.706 1.00 68.94 93 ARG A O 1
ATOM 670 N N . ARG A 1 94 ? 1.567 -14.155 -15.742 1.00 59.44 94 ARG A N 1
ATOM 671 C CA . ARG A 1 94 ? 1.934 -13.424 -16.960 1.00 59.44 94 ARG A CA 1
ATOM 672 C C . ARG A 1 94 ? 1.484 -14.193 -18.191 1.00 59.44 94 ARG A C 1
ATOM 674 O O . ARG A 1 94 ? 1.473 -15.442 -18.107 1.00 59.44 94 ARG A O 1
#

Radius of gyration: 12.65 Å; chains: 1; bounding box: 29×26×32 Å